Protein AF-A0A7K4ABL9-F1 (afdb_monomer)

Solvent-accessible surface area (backbone atoms only — not comparable to full-atom values): 8825 Å² total; per-residue (Å²): 107,75,67,38,54,52,38,43,49,53,25,51,50,60,53,57,80,42,41,79,36,40,65,72,27,50,23,56,61,61,33,50,59,60,53,43,51,53,53,32,52,55,38,48,55,51,25,53,50,48,43,51,32,42,76,70,66,76,40,78,86,59,100,62,83,50,72,71,52,51,52,52,45,52,53,50,53,54,49,46,58,56,51,23,38,50,47,18,51,51,28,46,52,51,20,56,75,69,71,42,54,57,76,56,65,68,57,38,25,51,43,33,37,55,16,45,54,56,29,48,59,54,37,52,53,48,29,53,51,41,33,39,52,29,58,76,67,74,46,60,47,79,82,51,38,47,59,54,49,36,28,50,38,45,25,45,32,44,50,28,42,51,52,37,37,58,75,72,60,70,89

Sequence (171 aa):
LTLCVILDLIAGLTIDHKLESLVALPALLVLIPPFLEDANALGGILTSRFSTLLHMGQMEPVGIPGAVARENFAIIYIFTFYVFILVGVSSYAVAWFMRLNSPPLWDMIILTLVAGLMTVTVLNLIAYYVAIVTYRLNLDPDDHSIPITSSAVDMIGSFALIGTILIMGLG

Mean predicted aligned error: 6.12 Å

Foldseek 3Di:
DVVLVVLLVLLVVLVVVCVVLCVLFVLLVLLLVLLLVVLLVLLVVLLVVLLVCPVVVVDDLDPDDDPVLVVSLVVSLVVLLVSLQVSLQVSVVVCVVVVTHHDPSVLSSVLSSQLSNQLSVVSSVLSSNLSSVCVVVVHDCVVGVSSVSSSVSSSSSSVSNVVSCVVVVSD

Structure (mmCIF, N/CA/C/O backbone):
data_AF-A0A7K4ABL9-F1
#
_entry.id   AF-A0A7K4ABL9-F1
#
loop_
_atom_site.group_PDB
_atom_site.id
_atom_site.type_symbol
_atom_site.label_atom_id
_atom_site.label_alt_id
_atom_site.label_comp_id
_atom_site.label_asym_id
_atom_site.label_entity_id
_atom_site.label_seq_id
_atom_site.pdbx_PDB_ins_code
_atom_site.Cartn_x
_atom_site.Cartn_y
_atom_site.Cartn_z
_atom_site.occupancy
_atom_site.B_iso_or_equiv
_atom_site.auth_seq_id
_atom_site.auth_comp_id
_atom_site.auth_asym_id
_atom_site.auth_atom_id
_atom_site.pdbx_PDB_model_num
ATOM 1 N N . LEU A 1 1 ? -5.368 18.389 7.489 1.00 62.12 1 LEU A N 1
ATOM 2 C CA . LEU A 1 1 ? -4.898 18.968 6.209 1.00 62.12 1 LEU A CA 1
ATOM 3 C C . LEU A 1 1 ? -3.392 19.241 6.195 1.00 62.12 1 LEU A C 1
ATOM 5 O O . LEU A 1 1 ? -2.708 18.630 5.396 1.00 62.12 1 LEU A O 1
ATOM 9 N N . THR A 1 2 ? -2.842 20.089 7.074 1.00 71.12 2 THR A N 1
ATOM 10 C CA . THR A 1 2 ? -1.394 20.409 7.078 1.00 71.12 2 THR A CA 1
ATOM 11 C C . THR A 1 2 ? -0.491 19.188 7.285 1.00 71.12 2 THR A C 1
ATOM 13 O O . THR A 1 2 ? 0.533 19.079 6.624 1.00 71.12 2 THR A O 1
ATOM 16 N N . LEU A 1 3 ? -0.890 18.242 8.143 1.00 71.00 3 LEU A N 1
ATOM 17 C CA . LEU A 1 3 ? -0.171 16.976 8.336 1.00 71.00 3 LEU A CA 1
ATOM 18 C C . LEU A 1 3 ? -0.180 16.092 7.075 1.00 71.00 3 LEU A C 1
ATOM 20 O O . LEU A 1 3 ? 0.868 15.595 6.687 1.00 71.00 3 LEU A O 1
ATOM 24 N N . CYS A 1 4 ? -1.339 15.944 6.425 1.00 67.12 4 CYS A N 1
ATOM 25 C CA . CYS A 1 4 ? -1.500 15.218 5.158 1.00 67.12 4 CYS A CA 1
ATOM 26 C C . CYS A 1 4 ? -0.558 15.771 4.084 1.00 67.12 4 CYS A C 1
ATOM 28 O O . CYS A 1 4 ? 0.242 15.032 3.531 1.00 67.12 4 CYS A O 1
ATOM 30 N N . VAL A 1 5 ? -0.553 17.099 3.912 1.00 67.69 5 VAL A N 1
ATOM 31 C CA . VAL A 1 5 ? 0.326 17.782 2.951 1.00 67.69 5 VAL A CA 1
ATOM 32 C C . VAL A 1 5 ? 1.800 17.474 3.213 1.00 67.69 5 VAL A C 1
ATOM 34 O O . VAL A 1 5 ? 2.553 17.282 2.268 1.00 67.69 5 VAL A O 1
ATOM 37 N N . ILE A 1 6 ? 2.231 17.401 4.476 1.00 75.25 6 ILE A N 1
ATOM 38 C CA . ILE A 1 6 ? 3.619 17.050 4.811 1.00 75.25 6 ILE A CA 1
ATOM 39 C C . ILE A 1 6 ? 3.927 15.594 4.430 1.00 75.25 6 ILE A C 1
ATOM 41 O O . ILE A 1 6 ? 4.993 15.335 3.877 1.00 75.25 6 ILE A O 1
ATOM 45 N N . LEU A 1 7 ? 3.014 14.656 4.702 1.00 69.31 7 LEU A N 1
ATOM 46 C CA . LEU A 1 7 ? 3.182 13.240 4.350 1.00 69.31 7 LEU A CA 1
ATOM 47 C C . LEU A 1 7 ? 3.246 13.041 2.829 1.00 69.31 7 LEU A C 1
ATOM 49 O O . LEU A 1 7 ? 4.145 12.357 2.342 1.00 69.31 7 LEU A O 1
ATOM 53 N N . ASP A 1 8 ? 2.365 13.707 2.083 1.00 66.88 8 ASP A N 1
ATOM 54 C CA . ASP A 1 8 ? 2.327 13.636 0.619 1.00 66.88 8 ASP A CA 1
ATOM 55 C C . ASP A 1 8 ? 3.582 14.273 -0.000 1.00 66.88 8 ASP A C 1
ATOM 57 O O . ASP A 1 8 ? 4.125 13.786 -0.992 1.00 66.88 8 ASP A O 1
ATOM 61 N N . LEU A 1 9 ? 4.109 15.335 0.617 1.00 71.25 9 LEU A N 1
ATOM 62 C CA . LEU A 1 9 ? 5.354 15.972 0.187 1.00 71.25 9 LEU A CA 1
ATOM 63 C C . LEU A 1 9 ? 6.560 15.048 0.424 1.00 71.25 9 LEU A C 1
ATOM 65 O O . LEU A 1 9 ? 7.434 14.959 -0.433 1.00 71.25 9 LEU A O 1
ATOM 69 N N . ILE A 1 10 ? 6.587 14.296 1.531 1.00 71.75 10 ILE A N 1
ATOM 70 C CA . ILE A 1 10 ? 7.608 13.262 1.782 1.00 71.75 10 ILE A CA 1
ATOM 71 C C . ILE A 1 10 ? 7.512 12.132 0.743 1.00 71.75 10 ILE A C 1
ATOM 73 O O . ILE A 1 10 ? 8.538 11.701 0.209 1.00 71.75 10 ILE A O 1
ATOM 77 N N . ALA A 1 11 ? 6.298 11.680 0.423 1.00 64.50 11 ALA A N 1
ATOM 78 C CA . ALA A 1 11 ? 6.051 10.686 -0.622 1.00 64.50 11 ALA A CA 1
ATOM 79 C C . ALA A 1 11 ? 6.600 11.161 -1.981 1.00 64.50 11 ALA A C 1
ATOM 81 O O . ALA A 1 11 ? 7.387 10.465 -2.628 1.00 64.50 11 ALA A O 1
ATOM 82 N N . GLY A 1 12 ? 6.267 12.399 -2.363 1.00 58.84 12 GLY A N 1
ATOM 83 C CA . GLY A 1 12 ? 6.732 13.035 -3.594 1.00 58.84 12 GLY A CA 1
ATOM 84 C C . GLY A 1 12 ? 8.253 13.194 -3.659 1.00 58.84 12 GLY A C 1
ATOM 85 O O . GLY A 1 12 ? 8.856 12.834 -4.665 1.00 58.84 12 GLY A O 1
ATOM 86 N N . LEU A 1 13 ? 8.896 13.650 -2.578 1.00 70.06 13 LEU A N 1
ATOM 87 C CA . LEU A 1 13 ? 10.360 13.779 -2.508 1.00 70.06 13 LEU A CA 1
ATOM 88 C C . LEU A 1 13 ? 11.083 12.431 -2.622 1.00 70.06 13 LEU A C 1
ATOM 90 O O . LEU A 1 13 ? 12.181 12.353 -3.171 1.00 70.06 13 LEU A O 1
ATOM 94 N N . THR A 1 14 ? 10.472 11.357 -2.120 1.00 66.94 14 THR A N 1
ATOM 95 C CA . THR A 1 14 ? 11.039 10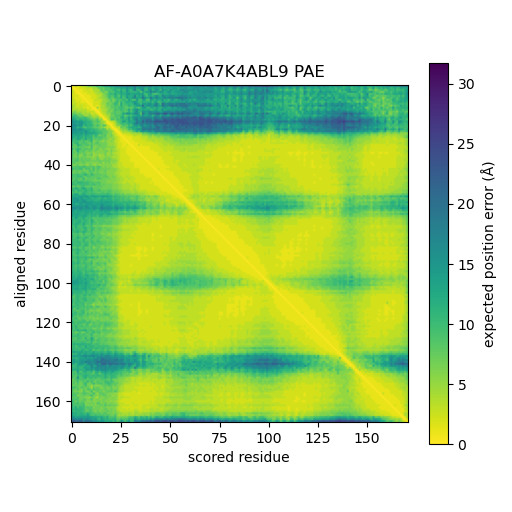.008 -2.240 1.00 66.94 14 THR A CA 1
ATOM 96 C C . THR A 1 14 ? 11.072 9.562 -3.703 1.00 66.94 14 THR A C 1
ATOM 98 O O . THR A 1 14 ? 12.076 9.001 -4.148 1.00 66.94 14 THR A O 1
ATOM 101 N N . ILE A 1 15 ? 10.009 9.858 -4.460 1.00 62.59 15 ILE A N 1
ATOM 102 C CA . ILE A 1 15 ? 9.936 9.623 -5.911 1.00 62.59 15 ILE A CA 1
ATOM 103 C C . ILE A 1 15 ? 10.950 10.515 -6.650 1.00 62.59 15 ILE A C 1
ATOM 105 O O . ILE A 1 15 ? 11.682 10.026 -7.511 1.00 62.59 15 ILE A O 1
ATOM 109 N N . ASP A 1 16 ? 11.034 11.798 -6.278 1.00 64.56 16 ASP A N 1
ATOM 110 C CA . ASP A 1 16 ? 11.894 12.812 -6.909 1.00 64.56 16 ASP A CA 1
ATOM 111 C C . ASP A 1 16 ? 13.384 12.432 -6.868 1.00 64.56 16 ASP A C 1
ATOM 113 O O . ASP A 1 16 ? 14.072 12.433 -7.891 1.00 64.56 16 ASP A O 1
ATOM 117 N N . HIS A 1 17 ? 13.873 11.962 -5.715 1.00 63.56 17 HIS A N 1
ATOM 118 C CA . HIS A 1 17 ? 15.259 11.507 -5.549 1.00 63.56 17 HIS A CA 1
ATOM 119 C C . HIS A 1 17 ? 15.651 10.298 -6.421 1.00 63.56 17 HIS A C 1
ATOM 121 O O . HIS A 1 17 ? 16.833 9.942 -6.475 1.00 63.56 17 HIS A O 1
ATOM 127 N N . LYS A 1 18 ? 14.691 9.650 -7.093 1.00 64.44 18 LYS A N 1
ATOM 128 C CA . LYS A 1 18 ? 14.905 8.508 -7.996 1.00 64.44 18 LYS A CA 1
ATOM 129 C C . LYS A 1 18 ? 14.412 8.764 -9.420 1.00 64.44 18 LYS A C 1
ATOM 131 O O . LYS A 1 18 ? 14.332 7.829 -10.214 1.00 64.44 18 LYS A O 1
ATOM 136 N N . LEU A 1 19 ? 14.158 10.020 -9.788 1.00 60.81 19 LEU A N 1
ATOM 137 C CA . LEU A 1 19 ? 13.711 10.373 -11.136 1.00 60.81 19 LEU A CA 1
ATOM 138 C C . LEU A 1 19 ? 14.675 9.935 -12.241 1.00 60.81 19 LEU A C 1
ATOM 140 O O . LEU A 1 19 ? 14.210 9.470 -13.273 1.00 60.81 19 LEU A O 1
ATOM 144 N N . GLU A 1 20 ? 15.994 10.006 -12.043 1.00 57.28 20 GLU A N 1
ATOM 145 C CA . GLU A 1 20 ? 16.962 9.587 -13.078 1.00 57.28 20 GLU A CA 1
ATOM 146 C C . GLU A 1 20 ? 16.819 8.103 -13.459 1.00 57.28 20 GLU A C 1
ATOM 148 O O . GLU A 1 20 ? 16.969 7.730 -14.621 1.00 57.28 20 GLU A O 1
ATOM 153 N N . SER A 1 21 ? 16.444 7.279 -12.483 1.00 57.72 21 SER A N 1
ATOM 154 C CA . SER A 1 21 ? 16.177 5.849 -12.622 1.00 57.72 21 SER A CA 1
ATOM 155 C C . SER A 1 21 ? 14.818 5.581 -13.292 1.00 57.72 21 SER A C 1
ATOM 157 O O . SER A 1 21 ? 14.708 4.793 -14.232 1.00 57.72 21 SER A O 1
ATOM 159 N N . LEU A 1 22 ? 13.784 6.331 -12.897 1.00 59.56 22 LEU A N 1
ATOM 160 C CA . LEU A 1 22 ? 12.439 6.245 -13.481 1.00 59.56 22 LEU A CA 1
ATOM 161 C C . LEU A 1 22 ? 12.373 6.766 -14.928 1.00 59.56 22 LEU A C 1
ATOM 163 O O . LEU A 1 22 ? 11.563 6.291 -15.721 1.00 59.56 22 LEU A O 1
ATOM 167 N N . VAL A 1 23 ? 13.239 7.712 -15.302 1.00 61.28 23 VAL A N 1
ATOM 168 C CA . VAL A 1 23 ? 13.359 8.226 -16.679 1.00 61.28 23 VAL A CA 1
ATOM 169 C C . VAL A 1 23 ? 13.942 7.171 -17.626 1.00 61.28 23 VAL A C 1
ATOM 171 O O . VAL A 1 23 ? 13.609 7.169 -18.813 1.00 61.28 23 VAL A O 1
ATOM 174 N N . ALA A 1 24 ? 14.753 6.235 -17.121 1.00 68.69 24 ALA A N 1
ATOM 175 C CA . ALA A 1 24 ? 15.272 5.130 -17.926 1.00 68.69 24 ALA A CA 1
ATOM 176 C C . ALA A 1 24 ? 14.163 4.147 -18.355 1.00 68.69 24 ALA A C 1
ATOM 178 O O . ALA A 1 24 ? 14.240 3.556 -19.437 1.00 68.69 24 ALA A O 1
ATOM 179 N N . LEU A 1 25 ? 13.109 4.009 -17.541 1.00 79.94 25 LEU A N 1
ATOM 180 C CA . LEU A 1 25 ? 11.969 3.120 -17.771 1.00 79.94 25 LEU A CA 1
ATOM 181 C C . LEU A 1 25 ? 10.641 3.882 -17.602 1.00 79.94 25 LEU A C 1
ATOM 183 O O . LEU A 1 25 ? 9.988 3.767 -16.561 1.00 79.94 25 LEU A O 1
ATOM 187 N N . PRO A 1 26 ? 10.176 4.609 -18.638 1.00 82.69 26 PRO A N 1
ATOM 188 C CA . PRO A 1 26 ? 8.966 5.435 -18.566 1.00 82.69 26 PRO A CA 1
ATOM 189 C C . PRO A 1 26 ? 7.697 4.663 -18.183 1.00 82.69 26 PRO A C 1
ATOM 191 O O . PRO A 1 26 ? 6.740 5.247 -17.681 1.00 82.69 26 PRO A O 1
ATOM 194 N N . ALA A 1 27 ? 7.679 3.344 -18.389 1.00 84.81 27 ALA A N 1
ATOM 195 C CA . ALA A 1 27 ? 6.594 2.479 -17.936 1.00 84.81 27 ALA A CA 1
ATOM 196 C C . ALA A 1 27 ? 6.381 2.508 -16.411 1.00 84.81 27 ALA A C 1
ATOM 198 O O . ALA A 1 27 ? 5.249 2.366 -15.955 1.00 84.81 27 ALA A O 1
ATOM 199 N N . LEU A 1 28 ? 7.439 2.737 -15.625 1.00 85.81 28 LEU A N 1
ATOM 200 C CA . LEU A 1 28 ? 7.338 2.874 -14.171 1.00 85.81 28 LEU A CA 1
ATOM 201 C C . LEU A 1 28 ? 6.624 4.175 -13.779 1.00 85.81 28 LEU A C 1
ATOM 203 O O . LEU A 1 28 ? 5.878 4.187 -12.807 1.00 85.81 28 LEU A O 1
ATOM 207 N N . LEU A 1 29 ? 6.765 5.246 -14.568 1.00 86.69 29 LEU A N 1
ATOM 208 C CA . LEU A 1 29 ? 6.017 6.493 -14.355 1.00 86.69 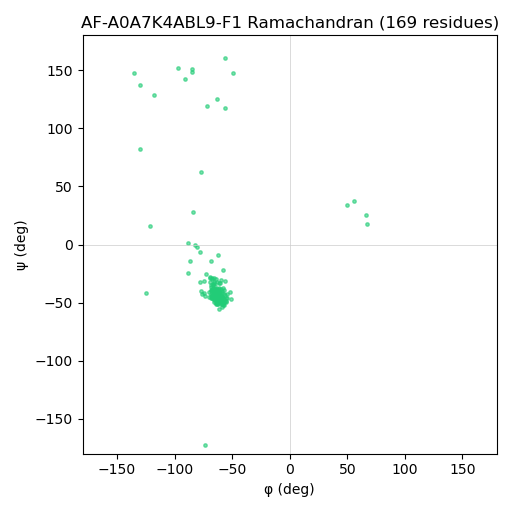29 LEU A CA 1
ATOM 209 C C . LEU A 1 29 ? 4.521 6.320 -14.643 1.00 86.69 29 LEU A C 1
ATOM 211 O O . LEU A 1 29 ? 3.691 6.871 -13.926 1.00 86.69 29 LEU A O 1
ATOM 215 N N . VAL A 1 30 ? 4.172 5.520 -15.656 1.00 90.00 30 VAL A N 1
ATOM 216 C CA . VAL A 1 30 ? 2.774 5.159 -15.967 1.00 90.00 30 VAL A CA 1
ATOM 217 C C . VAL A 1 30 ? 2.152 4.310 -14.854 1.00 90.00 30 VAL A C 1
ATOM 219 O O . VAL A 1 30 ? 0.942 4.354 -14.647 1.00 90.00 30 VAL A O 1
ATOM 222 N N . LEU A 1 31 ? 2.971 3.546 -14.133 1.00 91.88 31 LEU A N 1
ATOM 223 C CA . LEU A 1 31 ? 2.529 2.657 -13.067 1.00 91.88 31 LEU A CA 1
ATOM 224 C C . LEU A 1 31 ? 2.211 3.375 -11.745 1.00 91.88 31 LEU A C 1
ATOM 226 O O . LEU A 1 31 ? 1.335 2.920 -11.012 1.00 91.88 31 LEU A O 1
ATOM 230 N N . ILE A 1 32 ? 2.903 4.472 -11.422 1.00 90.81 32 ILE A N 1
ATOM 231 C CA . ILE A 1 32 ? 2.768 5.135 -10.112 1.00 90.81 32 ILE A CA 1
ATOM 232 C C . ILE A 1 32 ? 1.314 5.555 -9.812 1.00 90.81 32 ILE A C 1
ATOM 234 O O . ILE A 1 32 ? 0.822 5.176 -8.747 1.00 90.81 32 ILE A O 1
ATOM 238 N N . PRO A 1 33 ? 0.600 6.282 -10.701 1.00 91.56 33 PRO A N 1
ATOM 239 C CA . PRO A 1 33 ? -0.765 6.717 -10.413 1.00 91.56 33 PRO A CA 1
ATOM 240 C C . PRO A 1 33 ? -1.753 5.570 -10.136 1.00 91.56 33 PRO A C 1
ATOM 242 O O . PRO A 1 33 ? -2.350 5.592 -9.062 1.00 91.56 33 PRO A O 1
ATOM 245 N N . PRO A 1 34 ? -1.910 4.548 -11.010 1.00 94.56 34 PRO A N 1
ATOM 246 C CA . PRO A 1 34 ? -2.871 3.475 -10.757 1.00 94.56 34 PRO A CA 1
ATOM 247 C C . PRO A 1 34 ? -2.497 2.635 -9.531 1.00 94.56 34 PRO A C 1
ATOM 249 O O . PRO A 1 34 ? -3.377 2.192 -8.803 1.00 94.56 34 PRO A O 1
ATOM 252 N N . PHE A 1 35 ? -1.201 2.453 -9.252 1.00 94.88 35 PHE A N 1
ATOM 253 C CA . PHE A 1 35 ? -0.763 1.743 -8.052 1.00 94.88 35 PHE A CA 1
ATOM 254 C C . PHE A 1 35 ? -1.218 2.446 -6.765 1.00 94.88 35 PHE A C 1
ATOM 256 O O . PHE A 1 35 ? -1.758 1.799 -5.866 1.00 94.88 35 PHE A O 1
ATOM 263 N N . LEU A 1 36 ? -0.997 3.762 -6.668 1.00 93.31 36 LEU A N 1
ATOM 264 C CA . LEU A 1 36 ? -1.392 4.538 -5.491 1.00 93.31 36 LEU A CA 1
ATOM 265 C C . LEU A 1 36 ? -2.915 4.677 -5.392 1.00 93.31 36 LEU A C 1
ATOM 267 O O . LEU A 1 36 ? -3.469 4.533 -4.304 1.00 93.31 36 LEU A O 1
ATOM 271 N N . GLU A 1 37 ? -3.604 4.897 -6.511 1.00 94.50 37 GLU A N 1
ATOM 272 C CA . GLU A 1 37 ? -5.068 4.980 -6.553 1.00 94.50 37 GLU A CA 1
ATOM 273 C C . GLU A 1 37 ? -5.721 3.702 -6.010 1.00 94.50 37 GLU A C 1
ATOM 275 O O . GLU A 1 37 ? -6.532 3.767 -5.083 1.00 94.50 37 GLU A O 1
ATOM 280 N N . ASP A 1 38 ? -5.317 2.533 -6.512 1.00 95.44 38 ASP A N 1
ATOM 281 C CA . ASP A 1 38 ? -5.894 1.257 -6.090 1.00 95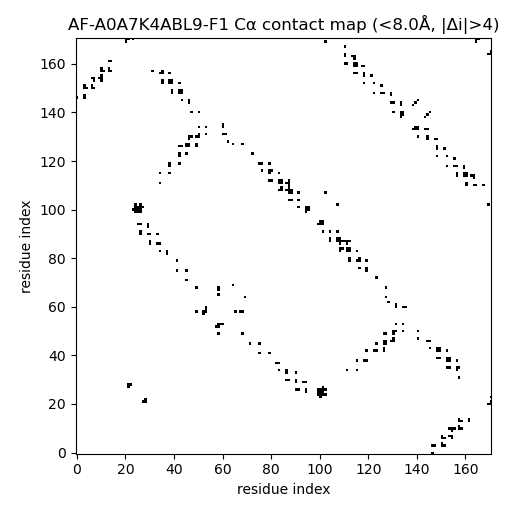.44 38 ASP A CA 1
ATOM 282 C C . ASP A 1 38 ? -5.535 0.905 -4.637 1.00 95.44 38 ASP A C 1
ATOM 284 O O . ASP A 1 38 ? -6.367 0.363 -3.900 1.00 95.44 38 ASP A O 1
ATOM 288 N N . ALA A 1 39 ? -4.332 1.263 -4.174 1.00 94.31 39 ALA A N 1
ATOM 289 C CA . ALA A 1 39 ? -3.965 1.123 -2.766 1.00 94.31 39 ALA A CA 1
ATOM 290 C C . ALA A 1 39 ? -4.889 1.958 -1.860 1.00 94.31 39 ALA A C 1
ATOM 292 O O . ALA A 1 39 ? -5.395 1.454 -0.852 1.00 94.31 39 ALA A O 1
ATOM 293 N N . ASN A 1 40 ? -5.163 3.210 -2.235 1.00 92.88 40 ASN A N 1
ATOM 294 C CA . ASN A 1 40 ? -6.092 4.071 -1.506 1.00 92.88 40 ASN A CA 1
ATOM 295 C C . ASN A 1 40 ? -7.527 3.554 -1.559 1.00 92.88 40 ASN A C 1
ATOM 297 O O . ASN A 1 40 ? -8.215 3.575 -0.538 1.00 92.88 40 ASN A O 1
ATOM 301 N N . ALA A 1 41 ? -7.974 3.042 -2.707 1.00 93.94 41 ALA A N 1
ATOM 302 C CA . ALA A 1 41 ? -9.301 2.456 -2.850 1.00 93.94 41 ALA A CA 1
ATOM 303 C C . ALA A 1 41 ? -9.495 1.271 -1.889 1.00 93.94 41 ALA A C 1
ATOM 305 O O . ALA A 1 41 ? -10.498 1.209 -1.174 1.00 93.94 41 ALA A O 1
ATOM 306 N N . LEU A 1 42 ? -8.510 0.369 -1.789 1.00 94.81 42 LEU A N 1
ATOM 307 C CA . LEU A 1 42 ? -8.528 -0.732 -0.816 1.00 94.81 42 LEU A CA 1
ATOM 308 C C . LEU A 1 42 ? -8.569 -0.219 0.633 1.00 94.81 42 LEU A C 1
ATOM 310 O O . LEU A 1 42 ? -9.314 -0.756 1.458 1.00 94.81 42 LEU A O 1
ATOM 314 N N . GLY A 1 43 ? -7.815 0.841 0.933 1.00 92.00 43 GLY A N 1
ATOM 315 C CA . GLY A 1 43 ? -7.794 1.494 2.245 1.00 92.00 43 GLY A CA 1
ATOM 316 C C . GLY A 1 43 ? -9.146 2.090 2.616 1.00 92.00 43 GLY A C 1
ATOM 317 O O . GLY A 1 43 ? -9.661 1.829 3.703 1.00 92.00 43 GLY A O 1
ATOM 318 N N . GLY A 1 44 ? -9.763 2.822 1.689 1.00 90.38 44 GLY A N 1
ATOM 319 C CA . GLY A 1 44 ? -11.091 3.406 1.851 1.00 90.38 44 GLY A CA 1
ATOM 320 C C . GLY A 1 44 ? -12.173 2.349 2.063 1.00 90.38 44 GLY A C 1
ATOM 321 O O . GLY A 1 44 ? -12.971 2.470 2.995 1.00 90.38 44 GLY A O 1
ATOM 322 N N . ILE A 1 45 ? -12.163 1.268 1.271 1.00 92.56 45 ILE A N 1
ATOM 323 C CA . ILE A 1 45 ? -13.096 0.140 1.427 1.00 92.56 45 ILE A CA 1
ATOM 324 C C . ILE A 1 45 ? -12.987 -0.458 2.832 1.00 92.56 45 ILE A C 1
ATOM 326 O O . ILE A 1 45 ? -14.005 -0.694 3.488 1.00 92.56 45 ILE A O 1
ATOM 330 N N . LEU A 1 46 ? -11.764 -0.707 3.305 1.00 92.75 46 LEU A N 1
ATOM 331 C CA . LEU A 1 46 ? -11.543 -1.321 4.608 1.00 92.75 46 LEU A CA 1
ATOM 332 C C . LEU A 1 46 ? -11.958 -0.395 5.759 1.00 92.75 46 LEU A C 1
ATOM 334 O O . LEU A 1 46 ? -12.679 -0.825 6.661 1.00 92.75 46 LEU A O 1
ATOM 338 N N . THR A 1 47 ? -11.559 0.877 5.707 1.00 90.00 47 THR A N 1
ATOM 339 C CA . THR A 1 47 ? -11.921 1.887 6.712 1.00 90.00 47 THR A CA 1
ATOM 340 C C . THR A 1 47 ? -13.438 2.086 6.784 1.00 90.00 47 THR A C 1
ATOM 342 O O . THR A 1 47 ? -14.004 2.080 7.878 1.00 90.00 47 THR A O 1
ATOM 345 N N . SER A 1 48 ? -14.123 2.175 5.638 1.00 89.50 48 SER A N 1
ATOM 346 C CA . SER A 1 48 ? -15.588 2.293 5.571 1.00 89.50 48 SER A CA 1
ATOM 347 C C . SER A 1 48 ? -16.291 1.055 6.144 1.00 89.50 48 SER A C 1
ATOM 349 O O . SER A 1 48 ? -17.234 1.173 6.938 1.00 89.50 48 SER A O 1
ATOM 351 N N . ARG A 1 49 ? -15.787 -0.151 5.832 1.00 91.69 49 ARG A N 1
ATOM 352 C CA . ARG A 1 49 ? -16.302 -1.392 6.428 1.00 91.69 49 ARG A CA 1
ATOM 353 C C . ARG A 1 49 ? -16.134 -1.411 7.941 1.00 91.69 49 ARG A C 1
ATOM 355 O O . ARG A 1 49 ? -17.094 -1.738 8.633 1.00 91.69 49 ARG A O 1
ATOM 362 N N . PHE A 1 50 ? -14.965 -1.055 8.470 1.00 92.12 50 PHE A N 1
ATOM 363 C CA . PHE A 1 50 ? -14.763 -1.017 9.921 1.00 92.12 50 PHE A CA 1
ATOM 364 C C . PHE A 1 50 ? -15.637 0.016 10.610 1.00 92.12 50 PHE A C 1
ATOM 366 O O . PHE A 1 50 ? -16.239 -0.308 11.632 1.00 92.12 50 PHE A O 1
ATOM 373 N N . SER A 1 51 ? -15.774 1.208 10.031 1.00 88.88 51 SER A N 1
ATOM 374 C CA . SER A 1 51 ? -16.706 2.210 10.542 1.00 88.88 51 SER A CA 1
ATOM 375 C C . SER A 1 51 ? -18.128 1.648 10.641 1.00 88.88 51 SER A C 1
ATOM 377 O O . SER A 1 51 ? -18.757 1.720 11.697 1.00 88.88 51 SER A O 1
ATOM 379 N N . THR A 1 52 ? -18.609 1.000 9.579 1.00 90.12 52 THR A N 1
ATOM 380 C CA . THR A 1 52 ? -19.952 0.407 9.544 1.00 90.12 52 THR A CA 1
ATOM 381 C C . THR A 1 52 ? -20.109 -0.704 10.588 1.00 90.12 52 THR A C 1
ATOM 383 O O . THR A 1 52 ? -21.100 -0.743 11.314 1.00 90.12 52 THR A O 1
ATOM 386 N N . LEU A 1 53 ? -19.112 -1.584 10.728 1.00 91.69 53 LEU A N 1
ATOM 387 C CA . LEU A 1 53 ? -19.120 -2.666 11.720 1.00 91.69 53 LEU A CA 1
ATOM 388 C C . LEU A 1 53 ? -19.132 -2.146 13.166 1.00 91.69 53 LEU A C 1
ATOM 390 O O . LEU A 1 53 ? -19.825 -2.722 14.005 1.00 91.69 53 LEU A O 1
ATOM 394 N N . LEU A 1 54 ? -18.403 -1.063 13.450 1.00 90.25 54 LEU A N 1
ATOM 395 C CA . LEU A 1 54 ? -18.394 -0.405 14.760 1.00 90.25 54 LEU A CA 1
ATOM 396 C C . LEU A 1 54 ? -19.765 0.213 15.077 1.00 90.25 54 LEU A C 1
ATOM 398 O O . LEU A 1 54 ? -20.318 -0.049 16.143 1.00 90.25 54 LEU A O 1
ATOM 402 N N . HIS A 1 55 ? -20.364 0.952 14.136 1.00 88.50 55 HIS A N 1
ATOM 403 C CA . HIS A 1 55 ? -21.676 1.587 14.329 1.00 88.50 55 HIS A CA 1
ATOM 404 C C . HIS A 1 55 ? -22.836 0.585 14.432 1.00 88.50 55 HIS A C 1
ATOM 406 O O . HIS A 1 55 ? -23.819 0.850 15.121 1.00 88.50 55 HIS A O 1
ATOM 412 N N . MET A 1 56 ? -22.727 -0.583 13.793 1.00 91.06 56 MET A N 1
ATOM 413 C CA . MET A 1 56 ? -23.704 -1.671 13.935 1.00 91.06 56 MET A CA 1
ATOM 414 C C . MET A 1 56 ? -23.502 -2.515 15.205 1.00 91.06 56 MET A C 1
ATOM 416 O O . MET A 1 56 ? -24.256 -3.463 15.426 1.00 91.06 56 MET A O 1
ATOM 420 N N . GLY A 1 57 ? -22.476 -2.231 16.016 1.00 87.06 57 GLY A N 1
ATOM 421 C CA . GLY A 1 57 ? -22.138 -3.027 17.199 1.00 87.06 57 GLY A CA 1
ATOM 422 C C . GLY A 1 57 ? -21.628 -4.439 16.879 1.00 87.06 57 GLY A C 1
ATOM 423 O O . GLY A 1 57 ? -21.638 -5.305 17.748 1.00 87.06 57 GLY A O 1
ATOM 424 N N . GLN A 1 58 ? -21.198 -4.691 15.637 1.00 87.38 58 GLN A N 1
ATOM 425 C CA . GLN A 1 58 ? -20.631 -5.974 15.193 1.00 87.38 58 GLN A CA 1
ATOM 426 C C . GLN A 1 58 ? -19.120 -6.068 15.441 1.00 87.38 58 GLN A C 1
ATOM 428 O O . GLN A 1 58 ? -18.534 -7.148 15.365 1.00 87.38 58 GLN A O 1
ATOM 433 N N . MET A 1 59 ? -18.480 -4.936 15.732 1.00 89.12 59 MET A N 1
ATOM 434 C CA . MET A 1 59 ? -17.089 -4.841 16.147 1.00 89.12 59 MET A CA 1
ATOM 435 C C . MET A 1 59 ? -17.004 -3.977 17.403 1.00 89.12 59 MET A C 1
ATOM 437 O O . MET A 1 59 ? -17.639 -2.930 17.484 1.00 89.12 59 MET A O 1
ATOM 441 N N . GLU A 1 60 ? -16.201 -4.400 18.375 1.00 85.56 60 GLU A N 1
ATOM 442 C CA . GLU A 1 60 ? -15.910 -3.588 19.554 1.00 85.56 60 GLU A CA 1
ATOM 443 C C . GLU A 1 60 ? -14.662 -2.723 19.318 1.00 85.56 60 GLU A C 1
ATOM 445 O O . GLU A 1 60 ? -13.694 -3.198 18.713 1.00 85.56 60 GLU A O 1
ATOM 450 N N . PRO A 1 61 ? -14.623 -1.475 19.821 1.00 84.81 61 PRO A N 1
ATOM 451 C CA . PRO A 1 61 ? -13.486 -0.573 19.653 1.00 84.81 61 PRO A CA 1
ATOM 452 C C . PRO A 1 61 ? -12.333 -0.940 20.604 1.00 84.81 61 PRO A C 1
ATOM 454 O O . PRO A 1 61 ? -11.966 -0.156 21.483 1.00 84.81 61 PRO A O 1
ATOM 457 N N . VAL A 1 62 ? -11.762 -2.137 20.465 1.00 88.44 62 VAL A N 1
ATOM 458 C CA . VAL A 1 62 ? -10.660 -2.661 21.293 1.00 88.44 62 VAL A CA 1
ATOM 459 C C . VAL A 1 62 ? -9.292 -2.460 20.631 1.00 88.44 62 VAL A C 1
ATOM 461 O O . VAL A 1 62 ? -9.164 -2.436 19.411 1.00 88.44 62 VAL A O 1
ATOM 464 N N . GLY A 1 63 ? -8.229 -2.335 21.432 1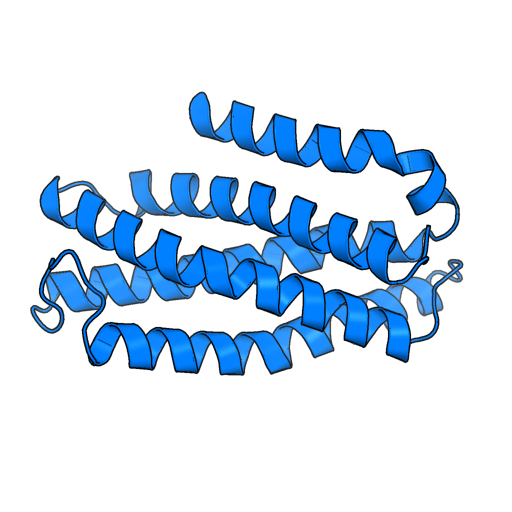.00 81.56 63 GLY A N 1
ATOM 465 C CA . GLY A 1 63 ? -6.884 -2.017 20.923 1.00 81.56 63 GLY A CA 1
ATOM 466 C C . GLY A 1 63 ? -6.217 -3.115 20.080 1.00 81.56 63 GLY A C 1
ATOM 467 O O . GLY A 1 63 ? -5.227 -2.838 19.403 1.00 81.56 63 GLY A O 1
ATOM 468 N N . ILE A 1 64 ? -6.742 -4.344 20.109 1.00 87.56 64 ILE A N 1
ATOM 469 C CA . ILE A 1 64 ? -6.191 -5.497 19.387 1.00 87.56 64 ILE A CA 1
ATOM 470 C C . ILE A 1 64 ? -7.234 -5.999 18.377 1.00 87.56 64 ILE A C 1
ATOM 472 O O . ILE A 1 64 ? -8.362 -6.268 18.793 1.00 87.56 64 ILE A O 1
ATOM 476 N N . PRO A 1 65 ? -6.876 -6.179 17.089 1.00 87.88 65 PRO A N 1
ATOM 477 C CA . PRO A 1 65 ? -7.790 -6.688 16.069 1.00 87.88 65 PRO A CA 1
ATOM 478 C C . PRO A 1 65 ? -8.408 -8.044 16.437 1.00 87.88 65 PRO A C 1
ATOM 480 O O . PRO A 1 65 ? -7.712 -9.055 16.561 1.00 87.88 65 PRO A O 1
ATOM 483 N N . GLY A 1 66 ? -9.735 -8.064 16.583 1.00 90.62 66 GLY A N 1
ATOM 484 C CA . GLY A 1 66 ? -10.518 -9.278 16.828 1.00 90.62 66 GLY A CA 1
ATOM 485 C C . GLY A 1 66 ? -10.662 -10.182 15.595 1.00 90.62 66 GLY A C 1
ATOM 486 O O . GLY A 1 66 ? -10.064 -9.951 14.543 1.00 90.62 66 GLY A O 1
ATOM 487 N N . ALA A 1 67 ? -11.489 -11.228 15.701 1.00 91.12 67 ALA A N 1
ATOM 488 C CA . ALA A 1 67 ? -11.746 -12.159 14.593 1.00 91.12 67 ALA A CA 1
ATOM 489 C C . ALA A 1 67 ? -12.309 -11.447 13.348 1.00 91.12 67 ALA A C 1
ATOM 491 O O . ALA A 1 67 ? -11.723 -11.559 12.277 1.00 91.12 67 ALA A O 1
ATOM 492 N N . VAL A 1 68 ? -13.345 -10.619 13.526 1.00 91.69 68 VAL A N 1
ATOM 493 C CA . VAL A 1 68 ? -13.993 -9.857 12.442 1.00 91.69 68 VAL A CA 1
ATOM 494 C C . VAL A 1 68 ? -13.004 -8.935 11.716 1.00 91.69 68 VAL A C 1
ATOM 496 O O . VAL A 1 68 ? -13.026 -8.828 10.491 1.00 91.69 68 VAL A O 1
ATOM 499 N N . ALA A 1 69 ? -12.095 -8.286 12.450 1.00 92.44 69 ALA A N 1
ATOM 500 C CA . ALA A 1 69 ? -11.073 -7.429 11.849 1.00 92.44 69 ALA A CA 1
ATOM 501 C C . ALA A 1 69 ? -10.090 -8.236 10.989 1.00 92.44 69 ALA A C 1
ATOM 503 O O . ALA A 1 69 ? -9.806 -7.865 9.852 1.00 92.44 69 ALA A O 1
ATOM 504 N N . ARG A 1 70 ? -9.630 -9.386 11.498 1.00 93.19 70 ARG A N 1
ATOM 505 C CA . ARG A 1 70 ? -8.713 -10.280 10.774 1.00 93.19 70 ARG A CA 1
ATOM 506 C C . ARG A 1 70 ? -9.351 -10.922 9.543 1.00 93.19 70 ARG A C 1
ATOM 508 O O . ARG A 1 70 ? -8.663 -11.100 8.544 1.00 93.19 70 ARG A O 1
ATOM 515 N N . GLU A 1 71 ? -10.644 -11.230 9.586 1.00 94.62 71 GLU A N 1
ATOM 516 C CA . GLU A 1 71 ? -11.390 -11.697 8.411 1.00 94.62 71 GLU A CA 1
ATOM 517 C C . GLU A 1 71 ? -11.405 -10.636 7.307 1.00 94.62 71 GLU A C 1
ATOM 519 O O . GLU A 1 71 ? -11.094 -10.937 6.157 1.00 94.62 71 GLU A O 1
ATOM 524 N N . ASN A 1 72 ? -11.674 -9.374 7.656 1.00 95.06 72 ASN A N 1
ATOM 525 C CA . ASN A 1 72 ? -11.623 -8.279 6.686 1.00 95.06 72 ASN A CA 1
ATOM 526 C C . ASN A 1 72 ? -10.199 -8.041 6.158 1.00 95.06 72 ASN A C 1
ATOM 528 O O . ASN A 1 72 ? -10.036 -7.816 4.961 1.00 95.06 72 ASN A O 1
ATOM 532 N N . PHE A 1 73 ? -9.163 -8.176 6.995 1.00 95.25 73 PHE A N 1
ATOM 533 C CA . PHE A 1 73 ? -7.771 -8.135 6.525 1.00 95.25 73 PHE A CA 1
ATOM 534 C C . PHE A 1 73 ? -7.488 -9.227 5.492 1.00 95.25 73 PHE A C 1
ATOM 536 O O . PHE A 1 73 ? -6.900 -8.947 4.451 1.00 95.25 73 PHE A O 1
ATOM 543 N N . ALA A 1 74 ? -7.932 -10.461 5.745 1.00 95.81 74 ALA A N 1
ATOM 544 C CA . ALA A 1 74 ? -7.763 -11.567 4.806 1.00 95.81 74 ALA A CA 1
ATOM 545 C C . ALA A 1 74 ? -8.478 -11.299 3.471 1.00 95.81 74 ALA A C 1
ATOM 547 O O . ALA A 1 74 ? -7.899 -11.528 2.411 1.00 95.81 74 ALA A O 1
ATOM 548 N N . ILE A 1 75 ? -9.697 -10.750 3.511 1.00 95.44 75 ILE A N 1
ATOM 549 C CA . ILE A 1 75 ? -10.440 -10.348 2.306 1.00 95.44 75 ILE A CA 1
ATOM 550 C C . ILE A 1 75 ? -9.661 -9.290 1.512 1.00 95.44 75 ILE A C 1
ATOM 552 O O . ILE A 1 75 ? -9.531 -9.411 0.294 1.00 95.44 75 ILE A O 1
ATOM 556 N N . ILE A 1 76 ? -9.097 -8.285 2.186 1.00 95.81 76 ILE A N 1
ATOM 557 C CA . ILE A 1 76 ? -8.292 -7.253 1.524 1.00 95.81 76 ILE A CA 1
ATOM 558 C C . ILE A 1 76 ? -7.018 -7.840 0.915 1.00 95.81 76 ILE A C 1
ATOM 560 O O . ILE A 1 76 ? -6.687 -7.478 -0.211 1.00 95.81 76 ILE A O 1
ATOM 564 N N . TYR A 1 77 ? -6.338 -8.789 1.565 1.00 96.06 77 TYR A N 1
ATOM 565 C CA . TYR A 1 77 ? -5.193 -9.482 0.954 1.00 96.06 77 TYR A CA 1
ATOM 566 C C . TYR A 1 77 ? -5.573 -10.258 -0.312 1.00 96.06 77 TYR A C 1
ATOM 568 O O . TYR A 1 77 ? -4.813 -10.266 -1.280 1.00 96.06 77 TYR A O 1
ATOM 576 N N . ILE A 1 78 ? -6.753 -10.881 -0.337 1.00 96.50 78 ILE A N 1
ATOM 577 C CA . ILE A 1 78 ? -7.254 -11.552 -1.541 1.00 96.50 78 ILE A CA 1
ATOM 578 C C . ILE A 1 78 ? -7.476 -10.523 -2.653 1.00 96.50 78 ILE A C 1
ATOM 580 O O . ILE A 1 78 ? -7.011 -10.736 -3.770 1.00 96.50 78 ILE A O 1
ATOM 584 N N . PHE A 1 79 ? -8.124 -9.389 -2.363 1.00 95.88 79 PHE A N 1
ATOM 585 C CA . PHE A 1 79 ? -8.301 -8.330 -3.361 1.00 95.88 79 PHE A CA 1
ATOM 586 C C . PHE A 1 79 ? -6.974 -7.760 -3.852 1.00 95.88 79 PHE A C 1
ATOM 588 O O . PHE A 1 79 ? -6.790 -7.621 -5.053 1.00 95.88 79 PHE A O 1
ATOM 595 N N . THR A 1 80 ? -6.035 -7.521 -2.942 1.00 95.50 80 THR A N 1
ATOM 596 C CA . THR A 1 80 ? -4.669 -7.058 -3.231 1.00 95.50 80 THR A CA 1
ATOM 597 C C . THR A 1 80 ? -4.011 -7.931 -4.288 1.00 95.50 80 THR A C 1
ATOM 599 O O . THR A 1 80 ? -3.481 -7.419 -5.269 1.00 95.50 80 THR A O 1
ATOM 602 N N . PHE A 1 81 ? -4.102 -9.254 -4.137 1.00 95.44 81 PHE A N 1
ATOM 603 C CA . PHE A 1 81 ? -3.521 -10.184 -5.095 1.00 95.44 81 PHE A CA 1
ATOM 604 C C . PHE A 1 81 ? -4.052 -9.958 -6.518 1.00 95.44 81 PHE A C 1
ATOM 606 O O . PHE A 1 81 ? -3.269 -9.822 -7.452 1.00 95.44 81 PHE A O 1
ATOM 613 N N . TYR A 1 82 ? -5.372 -9.864 -6.691 1.00 96.81 82 TYR A N 1
ATOM 614 C CA . TYR A 1 82 ? -5.967 -9.675 -8.016 1.00 96.81 82 TYR A CA 1
ATOM 615 C C . TYR A 1 82 ? -5.772 -8.257 -8.560 1.00 96.81 82 TYR A C 1
ATOM 617 O O . TYR A 1 82 ? -5.412 -8.096 -9.724 1.00 96.81 82 TYR A O 1
ATOM 625 N N . VAL A 1 83 ? -5.983 -7.238 -7.726 1.00 96.88 83 VAL A N 1
ATOM 626 C CA . VAL A 1 83 ? -5.897 -5.825 -8.113 1.00 96.88 83 VAL A CA 1
ATOM 627 C C . VAL A 1 83 ? -4.484 -5.486 -8.574 1.00 96.88 83 VAL A C 1
ATOM 629 O O . VAL A 1 83 ? -4.313 -5.017 -9.693 1.00 96.88 83 VAL A O 1
ATOM 632 N N . PHE A 1 84 ? -3.447 -5.817 -7.802 1.00 96.69 84 PHE A N 1
ATOM 633 C CA . PHE A 1 84 ? -2.086 -5.434 -8.183 1.00 96.69 84 PHE A CA 1
ATOM 634 C C . PHE A 1 84 ? -1.521 -6.239 -9.359 1.00 96.69 84 PHE A C 1
ATOM 636 O O . PHE A 1 84 ? -0.689 -5.713 -10.101 1.00 96.69 84 PHE A O 1
ATOM 643 N N . ILE A 1 85 ? -2.002 -7.464 -9.604 1.00 96.69 85 ILE A N 1
ATOM 644 C CA . ILE A 1 85 ? -1.722 -8.164 -10.869 1.00 96.69 85 ILE A CA 1
ATOM 645 C C . ILE A 1 85 ? -2.335 -7.390 -12.040 1.00 96.69 85 ILE A C 1
ATOM 647 O O . ILE A 1 85 ? -1.655 -7.153 -13.038 1.00 96.69 85 ILE A O 1
ATOM 651 N N . LEU A 1 86 ? -3.598 -6.968 -11.921 1.00 96.69 86 LEU A N 1
ATOM 652 C CA . LEU A 1 86 ? -4.273 -6.195 -12.963 1.00 96.69 86 LEU A CA 1
ATOM 653 C C . LEU A 1 86 ? -3.596 -4.846 -13.207 1.00 96.69 86 LEU A C 1
ATOM 655 O O . LEU A 1 86 ? -3.447 -4.468 -14.365 1.00 96.69 86 LEU A O 1
ATOM 659 N N . VAL A 1 87 ? -3.131 -4.165 -12.158 1.00 96.31 87 VAL A N 1
ATOM 660 C CA . VAL A 1 87 ? -2.338 -2.931 -12.269 1.00 96.31 87 VAL A CA 1
ATOM 661 C C . VAL A 1 87 ? -1.043 -3.184 -13.042 1.00 96.31 87 VAL A C 1
ATOM 663 O O . VAL A 1 87 ? -0.756 -2.484 -14.007 1.00 96.31 87 VAL A O 1
ATOM 666 N N . GLY A 1 88 ? -0.280 -4.223 -12.690 1.00 95.44 88 GLY A N 1
ATOM 667 C CA . GLY A 1 88 ? 0.967 -4.546 -13.394 1.00 95.44 88 GLY A CA 1
ATOM 668 C C . GLY A 1 88 ? 0.740 -4.851 -14.880 1.00 95.44 88 GLY A C 1
ATOM 669 O O . GLY A 1 88 ? 1.456 -4.341 -15.745 1.00 95.44 88 GLY A O 1
ATOM 670 N N . VAL A 1 89 ? -0.301 -5.633 -15.188 1.00 96.38 89 VAL A N 1
ATOM 671 C CA . VAL A 1 89 ? -0.693 -5.965 -16.567 1.00 96.38 89 VAL A CA 1
ATOM 672 C C . VAL A 1 89 ? -1.173 -4.729 -17.328 1.00 96.38 89 VAL A C 1
ATOM 674 O O . VAL A 1 89 ? -0.774 -4.532 -18.476 1.00 96.38 89 VAL A O 1
ATOM 677 N N . SER A 1 90 ? -2.018 -3.896 -16.719 1.00 95.19 90 SER A N 1
ATOM 678 C CA . SER A 1 90 ? -2.594 -2.721 -17.375 1.00 95.19 90 SER A CA 1
ATOM 679 C C . SER A 1 90 ? -1.530 -1.659 -17.645 1.00 95.19 90 SER A C 1
ATOM 681 O O . SER A 1 90 ? -1.442 -1.169 -18.770 1.00 95.19 90 SER A O 1
ATOM 683 N N . SER A 1 91 ? -0.646 -1.380 -16.684 1.00 93.94 91 SER A N 1
ATOM 684 C CA . SER A 1 91 ? 0.472 -0.453 -16.869 1.00 93.94 91 SER A CA 1
ATOM 685 C C . SER A 1 91 ? 1.442 -0.938 -17.946 1.00 93.94 91 SER A C 1
ATOM 687 O O . SER A 1 91 ? 1.869 -0.140 -18.781 1.00 93.94 91 SER A O 1
ATOM 689 N N . TYR A 1 92 ? 1.738 -2.242 -17.999 1.00 94.06 92 TYR A N 1
ATOM 690 C CA . TYR A 1 92 ? 2.526 -2.816 -19.092 1.00 94.06 92 TYR A CA 1
ATOM 691 C C . TYR A 1 92 ? 1.822 -2.665 -20.449 1.00 94.06 92 TYR A C 1
ATOM 693 O O . TYR A 1 92 ? 2.447 -2.253 -21.424 1.00 94.06 92 TYR A O 1
ATOM 701 N N . ALA A 1 93 ? 0.519 -2.952 -20.523 1.00 94.31 93 ALA A N 1
ATOM 702 C CA . ALA A 1 93 ? -0.253 -2.834 -21.759 1.00 94.31 93 ALA A CA 1
ATOM 703 C C . ALA A 1 93 ? -0.290 -1.388 -22.282 1.00 94.31 93 ALA A C 1
ATOM 705 O O . ALA A 1 93 ? -0.121 -1.166 -23.483 1.00 94.31 93 ALA A O 1
ATOM 706 N N . VAL A 1 94 ? -0.447 -0.404 -21.389 1.00 93.81 94 VAL A N 1
ATOM 707 C CA . VAL A 1 94 ? -0.380 1.022 -21.743 1.00 93.81 94 VAL A CA 1
ATOM 708 C C . VAL A 1 94 ? 1.024 1.391 -22.216 1.00 93.81 94 VAL A C 1
ATOM 710 O O . VAL A 1 94 ? 1.162 1.994 -23.280 1.00 93.81 94 VAL A O 1
ATOM 713 N N . ALA A 1 95 ? 2.071 0.987 -21.492 1.00 92.31 95 ALA A N 1
ATOM 714 C CA . ALA A 1 95 ? 3.451 1.251 -21.894 1.00 92.31 95 ALA A CA 1
ATOM 715 C C . ALA A 1 95 ? 3.774 0.653 -23.272 1.00 92.31 95 ALA A C 1
ATOM 717 O O . ALA A 1 95 ? 4.381 1.318 -24.113 1.00 92.31 95 ALA A O 1
ATOM 718 N N . TRP A 1 96 ? 3.301 -0.566 -23.538 1.00 92.50 96 TRP A N 1
ATOM 719 C CA . TRP A 1 96 ? 3.439 -1.229 -24.829 1.00 92.50 96 TRP A CA 1
ATOM 720 C C . TRP A 1 96 ? 2.698 -0.482 -25.945 1.00 92.50 96 TRP A C 1
ATOM 722 O O . TRP A 1 96 ? 3.280 -0.215 -26.999 1.00 92.50 96 TRP A O 1
ATOM 732 N N . PHE A 1 97 ? 1.447 -0.073 -25.706 1.00 94.31 97 PHE A N 1
ATOM 733 C CA . PHE A 1 97 ? 0.654 0.695 -26.672 1.00 94.31 97 PHE A CA 1
ATOM 734 C C . PHE A 1 97 ? 1.306 2.044 -27.009 1.00 94.31 97 PHE A C 1
ATOM 736 O O . PHE A 1 97 ? 1.328 2.462 -28.167 1.00 94.31 97 PHE A O 1
ATOM 743 N N . MET A 1 98 ? 1.902 2.694 -26.009 1.00 91.56 98 MET A N 1
ATOM 744 C CA . MET A 1 98 ? 2.621 3.962 -26.152 1.00 91.56 98 MET A CA 1
ATOM 745 C C . MET A 1 98 ? 4.067 3.804 -26.653 1.00 91.56 98 MET A C 1
ATOM 747 O O . MET A 1 98 ? 4.752 4.808 -26.838 1.00 91.56 98 MET A O 1
ATOM 751 N N . ARG A 1 99 ? 4.533 2.569 -26.908 1.00 90.44 99 ARG A N 1
ATOM 752 C CA . ARG A 1 99 ? 5.909 2.236 -27.331 1.00 90.44 99 ARG A CA 1
ATOM 753 C C . ARG A 1 99 ? 6.989 2.761 -26.376 1.00 90.44 99 ARG A C 1
ATOM 755 O O . ARG A 1 99 ? 8.054 3.196 -26.810 1.00 90.44 99 ARG A O 1
ATOM 762 N N . LEU A 1 100 ? 6.705 2.724 -25.078 1.00 88.81 100 LEU A N 1
ATOM 763 C CA . LEU A 1 100 ? 7.637 3.110 -24.025 1.00 88.81 100 LEU A CA 1
ATOM 764 C C . LEU A 1 100 ? 8.559 1.940 -23.660 1.00 88.81 100 LEU A C 1
ATOM 766 O O . LEU A 1 100 ? 8.150 0.777 -23.684 1.00 88.81 100 LEU A O 1
ATOM 770 N N . ASN A 1 101 ? 9.794 2.255 -23.261 1.00 86.12 101 ASN A N 1
ATOM 771 C CA . ASN A 1 101 ? 10.677 1.263 -22.653 1.00 86.12 101 ASN A CA 1
ATOM 772 C C . ASN A 1 101 ? 10.054 0.780 -21.340 1.00 86.12 101 ASN A C 1
ATOM 774 O O . ASN A 1 101 ? 9.706 1.578 -20.465 1.00 86.12 101 ASN A O 1
ATOM 778 N N . SER A 1 102 ? 9.897 -0.534 -21.224 1.00 86.75 102 SER A N 1
ATOM 779 C CA . SER A 1 102 ? 9.291 -1.189 -20.071 1.00 86.75 102 SER A CA 1
ATOM 780 C C . SER A 1 102 ? 10.119 -2.402 -19.661 1.00 86.75 102 SER A C 1
ATOM 782 O O . SER A 1 102 ? 10.701 -3.065 -20.528 1.00 86.75 102 SER A O 1
ATOM 784 N N . PRO A 1 103 ? 10.155 -2.725 -18.358 1.00 87.19 103 PRO A N 1
ATOM 785 C CA . PRO A 1 103 ? 10.544 -4.052 -17.918 1.00 87.19 103 PRO A CA 1
ATOM 786 C C . PRO A 1 103 ? 9.653 -5.130 -18.557 1.00 87.19 103 PRO A C 1
ATOM 788 O O . PRO A 1 103 ? 8.528 -4.842 -18.985 1.00 87.19 103 PRO A O 1
ATOM 791 N N . PRO A 1 104 ? 10.111 -6.390 -18.587 1.00 91.06 104 PRO A N 1
ATOM 792 C CA . PRO A 1 104 ? 9.262 -7.530 -18.902 1.00 91.06 104 PRO A CA 1
ATOM 793 C C . PRO A 1 104 ? 7.958 -7.524 -18.090 1.00 91.06 104 PRO A C 1
ATOM 795 O O . PRO A 1 104 ? 7.935 -7.128 -16.925 1.00 91.06 104 PRO A O 1
ATOM 798 N N . LEU A 1 105 ? 6.876 -8.041 -18.680 1.00 92.06 105 LEU A N 1
ATOM 799 C CA . LEU A 1 105 ? 5.564 -8.134 -18.025 1.00 92.06 105 LEU A CA 1
ATOM 800 C C . LEU A 1 105 ? 5.640 -8.810 -16.646 1.00 92.06 105 LEU A C 1
ATOM 802 O O . LEU A 1 105 ? 4.986 -8.376 -15.702 1.00 92.06 105 LEU A O 1
ATOM 806 N N . TRP A 1 106 ? 6.444 -9.868 -16.528 1.00 93.06 106 TRP A N 1
ATOM 807 C CA . TRP A 1 106 ? 6.617 -10.591 -15.270 1.00 93.06 106 TRP A CA 1
ATOM 808 C C . TRP A 1 106 ? 7.224 -9.721 -14.174 1.00 93.06 106 TRP A C 1
ATOM 810 O O . TRP A 1 106 ? 6.747 -9.769 -13.043 1.00 93.06 106 TRP A O 1
ATOM 820 N N . ASP A 1 107 ? 8.200 -8.883 -14.515 1.00 91.50 107 ASP A N 1
ATOM 821 C CA . ASP A 1 107 ? 8.828 -7.979 -13.556 1.00 91.50 107 ASP A CA 1
ATOM 822 C C . ASP A 1 107 ? 7.847 -6.892 -13.119 1.00 91.50 107 ASP A C 1
ATOM 824 O O . ASP A 1 107 ? 7.770 -6.593 -11.933 1.00 91.50 107 ASP A O 1
ATOM 828 N N . MET A 1 108 ? 7.024 -6.375 -14.040 1.00 93.31 108 MET A N 1
ATOM 829 C CA . MET A 1 108 ? 5.954 -5.424 -13.711 1.00 93.31 108 MET A CA 1
ATOM 830 C C . MET A 1 108 ? 4.942 -6.024 -12.728 1.00 93.31 108 MET A C 1
ATOM 832 O O . MET A 1 108 ? 4.606 -5.384 -11.738 1.00 93.31 108 MET A O 1
ATOM 836 N N . ILE A 1 109 ? 4.486 -7.258 -12.967 1.00 95.56 109 ILE A N 1
ATOM 837 C CA . ILE A 1 109 ? 3.528 -7.945 -12.086 1.00 95.56 109 ILE A CA 1
ATOM 838 C C . ILE A 1 109 ? 4.144 -8.238 -10.715 1.00 95.56 109 ILE A C 1
ATOM 840 O O . ILE A 1 109 ? 3.492 -8.040 -9.693 1.00 95.56 109 ILE A O 1
ATOM 844 N N . ILE A 1 110 ? 5.385 -8.731 -10.670 1.00 94.31 110 ILE A N 1
ATOM 845 C CA . ILE A 1 110 ? 6.065 -9.034 -9.404 1.00 94.31 110 ILE A CA 1
ATOM 846 C C . ILE A 1 110 ? 6.276 -7.748 -8.609 1.00 94.31 110 ILE A C 1
ATOM 848 O O . ILE A 1 110 ? 5.989 -7.720 -7.414 1.00 94.31 110 ILE A O 1
ATOM 852 N N . LEU A 1 111 ? 6.718 -6.681 -9.274 1.00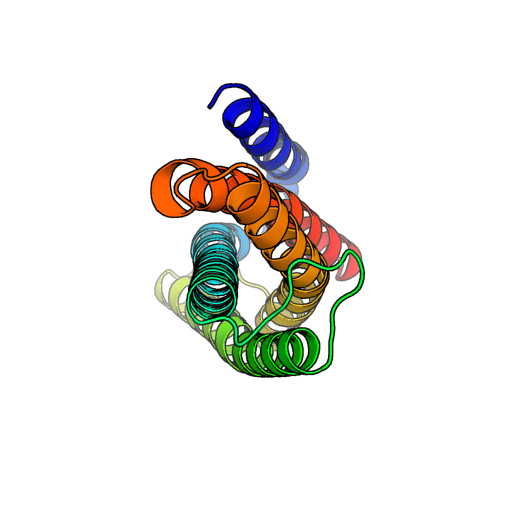 93.62 111 LEU A N 1
ATOM 853 C CA . LEU A 1 111 ? 6.930 -5.376 -8.667 1.00 93.62 111 LEU A CA 1
ATOM 854 C C . LEU A 1 111 ? 5.641 -4.848 -8.036 1.00 93.62 111 LEU A C 1
ATOM 856 O O . LEU A 1 111 ? 5.646 -4.500 -6.855 1.00 93.62 111 LEU A O 1
ATOM 860 N N . THR A 1 112 ? 4.531 -4.820 -8.779 1.00 95.44 112 THR A N 1
ATOM 861 C CA . THR A 1 112 ? 3.259 -4.306 -8.251 1.00 95.44 112 THR A CA 1
ATOM 862 C C . THR A 1 112 ? 2.703 -5.186 -7.150 1.00 95.44 112 THR A C 1
ATOM 864 O O . THR A 1 112 ? 2.182 -4.672 -6.165 1.00 95.44 112 THR A O 1
ATOM 867 N N . LEU A 1 113 ? 2.830 -6.506 -7.278 1.00 96.25 113 LEU A N 1
ATOM 868 C CA . LEU A 1 113 ? 2.319 -7.440 -6.287 1.00 96.25 113 LEU A CA 1
ATOM 869 C C . LEU A 1 113 ? 3.098 -7.355 -4.970 1.00 96.25 113 LEU A C 1
ATOM 871 O O . LEU A 1 113 ? 2.487 -7.293 -3.906 1.00 96.25 113 LEU A O 1
ATOM 875 N N . VAL A 1 114 ? 4.432 -7.329 -5.023 1.00 95.19 114 VAL A N 1
ATOM 876 C CA . VAL A 1 114 ? 5.280 -7.227 -3.826 1.00 95.19 114 VAL A CA 1
ATOM 877 C C . VAL A 1 114 ? 5.080 -5.876 -3.147 1.00 95.19 114 VAL A C 1
ATOM 879 O O . VAL A 1 114 ? 4.801 -5.842 -1.946 1.00 95.19 114 VAL A O 1
ATOM 882 N N . ALA A 1 115 ? 5.141 -4.780 -3.909 1.00 94.44 115 ALA A N 1
ATOM 883 C CA . ALA A 1 115 ? 4.893 -3.446 -3.376 1.00 94.44 115 ALA A CA 1
ATOM 884 C C . ALA A 1 115 ? 3.482 -3.348 -2.773 1.00 94.44 115 ALA A C 1
ATOM 886 O O . ALA A 1 115 ? 3.328 -2.909 -1.637 1.00 94.44 115 ALA A O 1
ATOM 887 N N . GLY A 1 116 ? 2.464 -3.837 -3.485 1.00 95.69 116 GLY A N 1
ATOM 888 C CA . GLY A 1 116 ? 1.070 -3.809 -3.047 1.00 95.69 116 GLY A CA 1
ATOM 889 C C . GLY A 1 116 ? 0.826 -4.614 -1.772 1.00 95.69 116 GLY A C 1
ATOM 890 O O . GLY A 1 116 ? 0.159 -4.133 -0.859 1.00 95.69 116 GLY A O 1
ATOM 891 N N . LEU A 1 117 ? 1.421 -5.807 -1.648 1.00 95.38 117 LEU A N 1
ATOM 892 C CA . LEU A 1 117 ? 1.345 -6.619 -0.427 1.00 95.38 117 LEU A CA 1
ATOM 893 C C . LEU A 1 117 ? 2.011 -5.926 0.769 1.00 95.38 117 LEU A C 1
ATOM 895 O O . LEU A 1 117 ? 1.463 -5.949 1.877 1.00 95.38 117 LEU A O 1
ATOM 899 N N . MET A 1 118 ? 3.164 -5.281 0.560 1.00 93.62 118 MET A N 1
ATOM 900 C CA . MET A 1 118 ? 3.821 -4.482 1.598 1.00 93.62 118 MET A CA 1
ATOM 901 C C . MET A 1 118 ? 2.934 -3.312 2.038 1.00 93.62 118 MET A C 1
ATOM 903 O O . MET A 1 118 ? 2.709 -3.134 3.236 1.00 93.62 118 MET A O 1
ATOM 907 N N . THR A 1 119 ? 2.376 -2.561 1.087 1.00 94.38 119 THR A N 1
ATOM 908 C CA . THR A 1 119 ? 1.481 -1.430 1.363 1.00 94.38 119 THR A CA 1
ATOM 909 C C . THR A 1 119 ? 0.238 -1.870 2.126 1.00 94.38 119 THR A C 1
ATOM 911 O O . THR A 1 119 ? -0.096 -1.289 3.160 1.00 94.38 119 THR A O 1
ATOM 914 N N . VAL A 1 120 ? -0.408 -2.946 1.678 1.00 94.69 120 VAL A N 1
ATOM 915 C CA . VAL A 1 120 ? -1.647 -3.456 2.274 1.00 94.69 120 VAL A CA 1
ATOM 916 C C . VAL A 1 120 ? -1.441 -3.967 3.696 1.00 94.69 120 VAL A C 1
ATOM 918 O O . VAL A 1 120 ? -2.319 -3.812 4.546 1.00 94.69 120 VAL A O 1
ATOM 921 N N . THR A 1 121 ? -0.264 -4.517 3.993 1.00 93.62 121 THR A N 1
ATOM 922 C CA . THR A 1 121 ? 0.078 -4.947 5.353 1.00 93.62 121 THR A CA 1
ATOM 923 C C . THR A 1 121 ? -0.024 -3.792 6.346 1.00 93.62 121 THR A C 1
ATOM 925 O O . THR A 1 121 ? -0.627 -3.936 7.411 1.00 93.62 121 THR A O 1
ATOM 928 N N . VAL A 1 122 ? 0.523 -2.629 5.988 1.00 92.38 122 VAL A N 1
ATOM 929 C CA . VAL A 1 122 ? 0.494 -1.447 6.857 1.00 92.38 122 VAL A CA 1
ATOM 930 C C . VAL A 1 122 ? -0.879 -0.772 6.824 1.00 92.38 122 VAL A C 1
ATOM 932 O O . VAL A 1 122 ? -1.406 -0.398 7.871 1.00 92.38 122 VAL A O 1
ATOM 935 N N . LEU A 1 123 ? -1.498 -0.690 5.645 1.00 93.31 123 LEU A N 1
ATOM 936 C CA . LEU A 1 123 ? -2.850 -0.166 5.439 1.00 93.31 123 LEU A CA 1
ATOM 937 C C . LEU A 1 123 ? -3.882 -0.870 6.319 1.00 93.31 123 LEU A C 1
ATOM 939 O O . LEU A 1 123 ? -4.703 -0.192 6.926 1.00 93.31 123 LEU A O 1
ATOM 943 N N . ASN A 1 124 ? -3.823 -2.200 6.448 1.00 93.31 124 ASN A N 1
ATOM 944 C CA . ASN A 1 124 ? -4.732 -2.960 7.310 1.00 93.31 124 ASN A CA 1
ATOM 945 C C . ASN A 1 124 ? -4.708 -2.441 8.757 1.00 93.31 124 ASN A C 1
ATOM 947 O O . ASN A 1 124 ? -5.756 -2.215 9.367 1.00 93.31 124 ASN A O 1
ATOM 951 N N . LEU A 1 125 ? -3.510 -2.204 9.298 1.00 91.25 125 LEU A N 1
ATOM 952 C CA . LEU A 1 125 ? -3.348 -1.667 10.648 1.00 91.25 125 LEU A CA 1
ATOM 953 C C . LEU A 1 125 ? -3.853 -0.227 10.735 1.00 91.25 125 LEU A C 1
ATOM 955 O O . LEU A 1 125 ? -4.604 0.100 11.653 1.00 91.25 125 LEU A O 1
ATOM 959 N N . ILE A 1 126 ? -3.480 0.619 9.774 1.00 89.81 126 ILE A N 1
ATOM 960 C CA . ILE A 1 126 ? -3.891 2.027 9.746 1.00 89.81 126 ILE A CA 1
ATOM 961 C C . ILE A 1 126 ? -5.413 2.137 9.688 1.00 89.81 126 ILE A C 1
ATOM 963 O O . ILE A 1 126 ? -5.994 2.800 10.540 1.00 89.81 126 ILE A O 1
ATOM 967 N N . ALA A 1 127 ? -6.063 1.441 8.755 1.00 90.19 127 ALA A N 1
ATOM 968 C CA . ALA A 1 127 ? -7.513 1.451 8.597 1.00 90.19 127 ALA A CA 1
ATOM 969 C C . ALA A 1 127 ? -8.231 1.040 9.891 1.00 90.19 127 ALA A C 1
ATOM 971 O O . ALA A 1 127 ? -9.189 1.690 10.308 1.00 90.19 127 ALA A O 1
ATOM 972 N N . TYR A 1 128 ? -7.738 -0.001 10.571 1.00 90.81 128 TYR A N 1
ATOM 973 C CA . TYR A 1 128 ? -8.301 -0.458 11.841 1.00 90.81 128 TYR A CA 1
ATOM 974 C C . TYR A 1 128 ? -8.168 0.590 12.953 1.00 90.81 128 TYR A C 1
ATOM 976 O O . TYR A 1 128 ? -9.154 0.943 13.603 1.00 90.81 128 TYR A O 1
ATOM 984 N N . TYR A 1 129 ? -6.960 1.116 13.171 1.00 88.88 129 TYR A N 1
ATOM 985 C CA . TYR A 1 129 ? -6.719 2.076 14.249 1.00 88.88 129 TYR A CA 1
ATOM 986 C C . TYR A 1 129 ? -7.399 3.415 13.993 1.00 88.88 129 TYR A C 1
ATOM 988 O O . TYR A 1 129 ? -7.982 3.983 14.916 1.00 88.88 129 TYR A O 1
ATOM 996 N N . VAL A 1 130 ? -7.376 3.898 12.753 1.00 87.50 130 VAL A N 1
ATOM 997 C CA . VAL A 1 130 ? -8.059 5.132 12.368 1.00 87.50 130 VAL A CA 1
ATOM 998 C C . VAL A 1 130 ? -9.570 4.980 12.556 1.00 87.50 130 VAL A C 1
ATOM 1000 O O . VAL A 1 130 ? -10.180 5.861 13.154 1.00 87.50 130 VAL A O 1
ATOM 1003 N N . ALA A 1 131 ? -10.176 3.860 12.143 1.00 86.88 131 ALA A N 1
ATOM 1004 C CA . ALA A 1 131 ? -11.606 3.626 12.353 1.00 86.88 131 ALA A CA 1
ATOM 1005 C C . ALA A 1 131 ? -11.984 3.623 13.846 1.00 86.88 131 ALA A C 1
ATOM 1007 O O . ALA A 1 131 ? -12.964 4.254 14.239 1.00 86.88 131 ALA A O 1
ATOM 1008 N N . ILE A 1 132 ? -11.179 2.982 14.701 1.00 88.00 132 ILE A N 1
ATOM 1009 C CA . ILE A 1 132 ? -11.425 2.953 16.152 1.00 88.00 132 ILE A CA 1
ATOM 1010 C C . ILE A 1 132 ? -11.253 4.324 16.797 1.00 88.00 132 ILE A C 1
ATOM 1012 O O . ILE A 1 132 ? -12.061 4.698 17.646 1.00 88.00 132 ILE A O 1
ATOM 1016 N N . VAL A 1 133 ? -10.192 5.056 16.451 1.00 86.12 133 VAL A N 1
ATOM 1017 C CA . VAL A 1 133 ? -9.922 6.382 17.023 1.00 86.12 133 VAL A CA 1
ATOM 1018 C C . VAL A 1 133 ? -11.045 7.341 16.657 1.00 86.12 133 VAL A C 1
ATOM 1020 O O . VAL A 1 133 ? -11.594 7.992 17.541 1.00 86.12 133 VAL A O 1
ATOM 1023 N N . THR A 1 134 ? -11.436 7.370 15.387 1.00 84.62 134 THR A N 1
ATOM 1024 C CA . THR A 1 134 ? -12.536 8.209 14.916 1.00 84.62 134 THR A CA 1
ATOM 1025 C C . THR A 1 134 ? -13.849 7.842 15.604 1.00 84.62 134 THR A C 1
ATOM 1027 O O . THR A 1 134 ? -14.520 8.731 16.127 1.00 84.62 134 THR A O 1
ATOM 1030 N N . TYR A 1 135 ? -14.162 6.547 15.726 1.00 84.31 135 TYR A N 1
ATOM 1031 C CA . TYR A 1 135 ? -15.343 6.086 16.459 1.00 84.31 135 TYR A CA 1
ATOM 1032 C C . TYR A 1 135 ? -15.325 6.521 17.933 1.00 84.31 135 TYR A C 1
ATOM 1034 O O . TYR A 1 135 ? -16.302 7.061 18.444 1.00 84.31 135 TYR A O 1
ATOM 1042 N N . ARG A 1 136 ? -14.193 6.352 18.632 1.00 83.44 136 ARG A N 1
ATOM 1043 C CA . ARG A 1 136 ? -14.047 6.755 20.044 1.00 83.44 136 ARG A CA 1
ATOM 1044 C C . ARG A 1 136 ? -14.163 8.263 20.255 1.00 83.44 136 ARG A C 1
ATOM 1046 O O . ARG A 1 136 ? -14.574 8.687 21.332 1.00 83.44 136 ARG A O 1
ATOM 1053 N N . LEU A 1 137 ? -13.775 9.058 19.263 1.00 81.00 137 LEU A N 1
ATOM 1054 C CA . LEU A 1 137 ? -13.852 10.514 19.309 1.00 81.00 137 LEU A CA 1
ATOM 1055 C C . LEU A 1 137 ? -15.206 11.061 18.816 1.00 81.00 137 LEU A C 1
ATOM 1057 O O . LEU A 1 137 ? -15.370 12.277 18.812 1.00 81.00 137 LEU A O 1
ATOM 1061 N N . ASN A 1 138 ? -16.169 10.201 18.438 1.00 79.62 138 ASN A N 1
ATOM 1062 C CA . ASN A 1 138 ? -17.425 10.589 17.771 1.00 79.62 138 ASN A CA 1
ATOM 1063 C C . ASN A 1 138 ? -17.191 11.517 16.565 1.00 79.62 138 ASN A C 1
ATOM 1065 O O . ASN A 1 138 ? -17.967 12.437 16.310 1.00 79.62 138 ASN A O 1
ATOM 1069 N N . LEU A 1 139 ? -16.079 11.307 15.863 1.00 75.06 139 LEU A N 1
ATOM 1070 C CA . LEU A 1 139 ? -15.754 12.041 14.649 1.00 75.06 139 LEU A CA 1
ATOM 1071 C C . LEU A 1 139 ? -16.440 11.375 13.460 1.00 75.06 139 LEU A C 1
ATOM 1073 O O . LEU A 1 139 ? -16.648 10.162 13.469 1.00 75.06 139 LEU A O 1
ATOM 1077 N N . ASP A 1 140 ? -16.758 12.158 12.432 1.00 72.19 140 ASP A N 1
ATOM 1078 C CA . ASP A 1 140 ? -17.219 11.588 11.174 1.00 72.19 140 ASP A CA 1
ATOM 1079 C C . ASP A 1 140 ? -16.019 10.921 10.463 1.00 72.19 140 ASP A C 1
ATOM 1081 O O . ASP A 1 140 ? -15.006 11.586 10.195 1.00 72.19 140 ASP A O 1
ATOM 1085 N N . PRO A 1 141 ? -16.067 9.601 10.203 1.00 65.81 141 PRO A N 1
ATOM 1086 C CA . PRO A 1 141 ? -15.031 8.905 9.449 1.00 65.81 141 PRO A CA 1
ATOM 1087 C C . PRO A 1 141 ? -14.803 9.511 8.067 1.00 65.81 141 PRO A C 1
ATOM 1089 O O . PRO A 1 141 ? -13.667 9.509 7.585 1.00 65.81 141 PRO A O 1
ATOM 1092 N N . ASP A 1 142 ? -15.841 10.064 7.452 1.00 67.50 142 ASP A N 1
ATOM 1093 C CA . ASP A 1 142 ? -15.756 10.554 6.085 1.00 67.50 142 ASP A CA 1
ATOM 1094 C C . ASP A 1 142 ? -14.962 11.873 6.014 1.00 67.50 142 ASP A C 1
ATOM 1096 O O . ASP A 1 142 ? -14.192 12.082 5.075 1.00 67.50 142 ASP A O 1
ATOM 1100 N N . ASP A 1 143 ? -15.017 12.693 7.070 1.00 67.88 143 ASP A N 1
ATOM 1101 C CA . ASP A 1 143 ? -14.308 13.981 7.151 1.00 67.88 143 ASP A CA 1
ATOM 1102 C C . ASP A 1 143 ? -12.876 13.869 7.702 1.00 67.88 143 ASP A C 1
ATOM 1104 O O . ASP A 1 143 ? -12.018 14.727 7.451 1.00 67.88 143 ASP A O 1
ATOM 1108 N N . HIS A 1 144 ? -12.593 12.821 8.481 1.00 69.00 144 HIS A N 1
ATOM 1109 C CA . HIS A 1 144 ? -11.334 12.706 9.222 1.00 69.00 144 HIS A CA 1
ATOM 1110 C C . HIS A 1 144 ? -10.560 11.420 8.943 1.00 69.00 144 HIS A C 1
ATOM 1112 O O . HIS A 1 144 ? -9.339 11.472 8.783 1.00 69.00 144 HIS A O 1
ATOM 1118 N N . SER A 1 145 ? -11.226 10.270 8.847 1.00 70.62 145 SER A N 1
ATOM 1119 C CA . SER A 1 145 ? -10.543 8.991 8.642 1.00 70.62 145 SER A CA 1
ATOM 1120 C C . SER A 1 145 ? -10.040 8.826 7.219 1.00 70.62 145 SER A C 1
ATOM 1122 O O . SER A 1 145 ? -8.917 8.356 7.037 1.00 70.62 145 SER A O 1
ATOM 1124 N N . 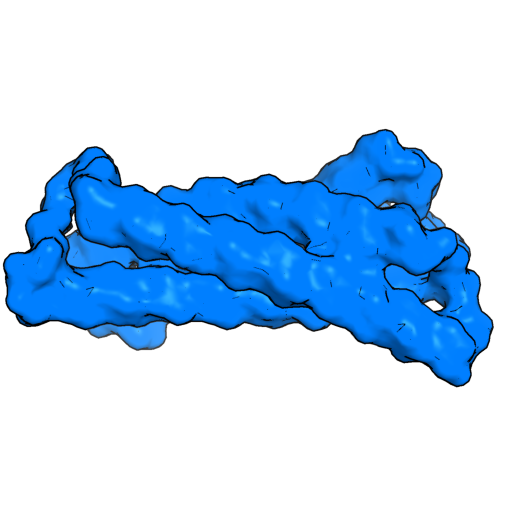ILE A 1 146 ? -10.837 9.211 6.219 1.00 72.75 146 ILE A N 1
ATOM 1125 C CA . ILE A 1 146 ? -10.484 9.020 4.806 1.00 72.75 146 ILE A CA 1
ATOM 1126 C C . ILE A 1 146 ? -9.239 9.839 4.422 1.00 72.75 146 ILE A C 1
ATOM 1128 O O . ILE A 1 146 ? -8.283 9.226 3.944 1.00 72.75 146 ILE A O 1
ATOM 1132 N N . PRO A 1 147 ? -9.141 11.157 4.705 1.00 75.88 147 PRO A N 1
ATOM 1133 C CA . PRO A 1 147 ? -7.957 11.934 4.326 1.00 75.88 147 PRO A CA 1
ATOM 1134 C C . PRO A 1 147 ? -6.681 11.488 5.050 1.00 75.88 147 PRO A C 1
ATOM 1136 O O . PRO A 1 147 ? -5.598 11.500 4.473 1.00 75.88 147 PRO A O 1
ATOM 1139 N N . ILE A 1 148 ? -6.791 11.082 6.321 1.00 77.50 148 ILE A N 1
ATOM 1140 C CA . ILE A 1 148 ? -5.642 10.601 7.102 1.00 77.50 148 ILE A CA 1
ATOM 1141 C C . ILE A 1 148 ? -5.169 9.243 6.581 1.00 77.50 148 ILE A C 1
ATOM 1143 O O . ILE A 1 148 ? -3.968 9.033 6.420 1.00 77.50 148 ILE 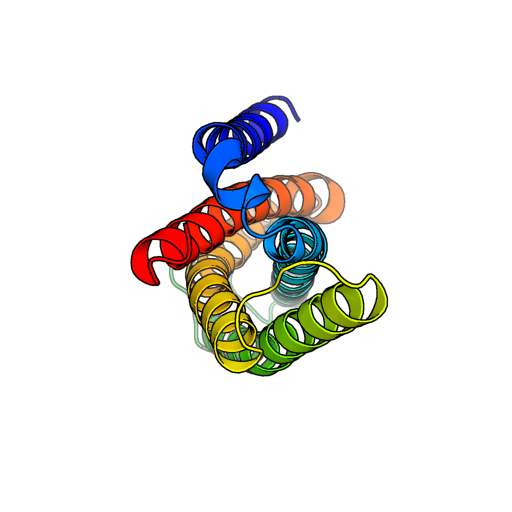A O 1
ATOM 1147 N N . THR A 1 149 ? -6.107 8.330 6.318 1.00 80.88 149 THR A N 1
ATOM 1148 C CA . THR A 1 149 ? -5.783 7.004 5.779 1.00 80.88 149 THR A CA 1
ATOM 1149 C C . THR A 1 149 ? -5.156 7.141 4.398 1.00 80.88 149 THR A C 1
ATOM 1151 O O . THR A 1 149 ? -4.139 6.504 4.153 1.00 80.88 149 THR A O 1
ATOM 1154 N N . SER A 1 150 ? -5.707 8.007 3.541 1.00 83.94 150 SER A N 1
ATOM 1155 C CA . SER A 1 150 ? -5.227 8.192 2.172 1.00 83.94 150 SER A CA 1
ATOM 1156 C C . SER A 1 150 ? -3.780 8.683 2.134 1.00 83.94 150 SER A C 1
ATOM 1158 O O . SER A 1 150 ? -2.915 7.983 1.625 1.00 83.94 150 SER A O 1
ATOM 1160 N N . SER A 1 151 ? -3.465 9.805 2.791 1.00 84.00 151 SER A N 1
ATOM 1161 C CA . SER A 1 151 ? -2.087 10.327 2.804 1.00 84.00 151 SER A CA 1
ATOM 1162 C C . SER A 1 151 ? -1.082 9.360 3.438 1.00 84.00 151 SER A C 1
ATOM 1164 O O . SER A 1 151 ? 0.081 9.289 3.038 1.00 84.00 151 SER A O 1
ATOM 1166 N N . ALA A 1 152 ? -1.503 8.584 4.443 1.00 85.38 152 ALA A N 1
ATOM 1167 C CA . ALA A 1 152 ? -0.638 7.562 5.019 1.00 85.38 152 ALA A CA 1
ATOM 1168 C C . ALA A 1 152 ? -0.369 6.423 4.020 1.00 85.38 152 ALA A C 1
ATOM 1170 O O . ALA A 1 152 ? 0.775 5.985 3.883 1.00 85.38 152 ALA A O 1
ATOM 1171 N N . VAL A 1 153 ? -1.404 5.967 3.307 1.00 88.44 153 VAL A N 1
ATOM 1172 C CA . VAL A 1 153 ? -1.295 4.944 2.260 1.00 88.44 153 VAL A CA 1
ATOM 1173 C C . VAL A 1 153 ? -0.475 5.447 1.073 1.00 88.44 153 VAL A C 1
ATOM 1175 O O . VAL A 1 153 ? 0.351 4.685 0.589 1.00 88.44 153 VAL A O 1
ATOM 1178 N N . ASP A 1 154 ? -0.594 6.711 0.669 1.00 88.44 154 ASP A N 1
ATOM 1179 C CA . ASP A 1 154 ? 0.228 7.318 -0.388 1.00 88.44 154 ASP A CA 1
ATOM 1180 C C . ASP A 1 154 ? 1.714 7.336 -0.028 1.00 88.44 154 ASP A C 1
ATOM 1182 O O . ASP A 1 154 ? 2.582 6.927 -0.811 1.00 88.44 154 ASP A O 1
ATOM 1186 N N . MET A 1 155 ? 2.026 7.739 1.204 1.00 85.19 155 MET A N 1
ATOM 1187 C CA . MET A 1 155 ? 3.397 7.727 1.695 1.00 85.19 155 MET A CA 1
ATOM 1188 C C . MET A 1 155 ? 3.955 6.300 1.742 1.00 85.19 155 MET A C 1
ATOM 1190 O O . MET A 1 155 ? 5.023 6.029 1.200 1.00 85.19 155 MET A O 1
ATOM 1194 N N . ILE A 1 156 ? 3.231 5.355 2.340 1.00 88.88 156 ILE A N 1
ATOM 1195 C CA . ILE A 1 156 ? 3.692 3.964 2.450 1.00 88.88 156 ILE A CA 1
ATOM 1196 C C . ILE A 1 156 ? 3.751 3.283 1.080 1.00 88.88 156 ILE A C 1
ATOM 1198 O O . ILE A 1 156 ? 4.675 2.517 0.813 1.00 88.88 156 ILE A O 1
ATOM 1202 N N . GLY A 1 157 ? 2.776 3.554 0.219 1.00 90.69 157 GLY A N 1
ATOM 1203 C CA . GLY A 1 157 ? 2.676 3.052 -1.144 1.00 90.69 157 GLY A CA 1
ATOM 1204 C C . GLY A 1 157 ? 3.867 3.476 -1.981 1.00 90.69 157 GLY A C 1
ATOM 1205 O O . GLY A 1 157 ? 4.535 2.627 -2.566 1.00 90.69 157 GLY A O 1
ATOM 1206 N N . SER A 1 158 ? 4.196 4.767 -1.968 1.00 88.19 158 SER A N 1
ATOM 1207 C CA . SER A 1 158 ? 5.356 5.283 -2.697 1.00 88.19 158 SER A CA 1
ATOM 1208 C C . SER A 1 158 ? 6.672 4.696 -2.169 1.00 88.19 158 SER A C 1
ATOM 1210 O O . SER A 1 158 ? 7.490 4.233 -2.965 1.00 88.19 158 SER A O 1
ATOM 1212 N N . PHE A 1 159 ? 6.852 4.597 -0.844 1.00 87.62 159 PHE A N 1
ATOM 1213 C CA . PHE A 1 159 ? 8.020 3.938 -0.250 1.00 87.62 159 PHE A CA 1
ATOM 1214 C C . PHE A 1 159 ? 8.125 2.455 -0.624 1.00 87.62 159 PHE A C 1
ATOM 1216 O O . PHE A 1 159 ? 9.212 1.992 -0.969 1.00 87.62 159 PHE A O 1
ATOM 1223 N N . ALA A 1 160 ? 7.023 1.705 -0.568 1.00 90.31 160 ALA A N 1
ATOM 1224 C CA . ALA A 1 160 ? 7.002 0.286 -0.911 1.00 90.31 160 ALA A CA 1
ATOM 1225 C C . ALA A 1 160 ? 7.305 0.060 -2.397 1.00 90.31 160 ALA A C 1
ATOM 1227 O O . ALA A 1 160 ? 8.094 -0.823 -2.739 1.00 90.31 160 ALA A O 1
ATOM 1228 N N . LEU A 1 161 ? 6.731 0.885 -3.274 1.00 90.31 161 LEU A N 1
ATOM 1229 C CA . LEU A 1 161 ? 6.951 0.821 -4.714 1.00 90.31 161 LEU A CA 1
ATOM 1230 C C . LEU A 1 161 ? 8.417 1.099 -5.065 1.00 90.31 161 LEU A C 1
ATOM 1232 O O . LEU A 1 161 ? 9.060 0.281 -5.721 1.00 90.31 161 LEU A O 1
ATOM 1236 N N . ILE A 1 162 ? 8.976 2.202 -4.562 1.00 86.88 162 ILE A N 1
ATOM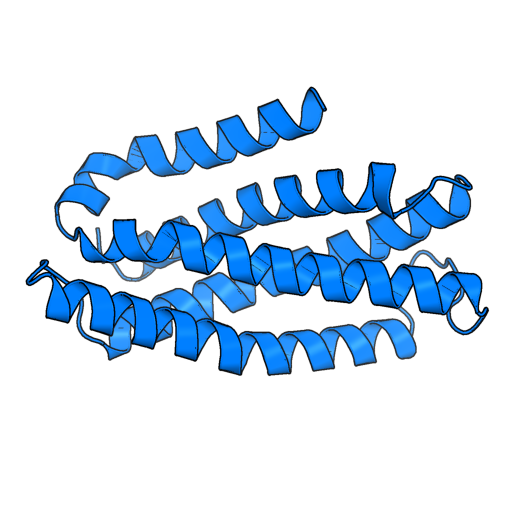 1237 C CA . ILE A 1 162 ? 10.379 2.572 -4.802 1.00 86.88 162 ILE A CA 1
ATOM 1238 C C . ILE A 1 162 ? 11.329 1.555 -4.175 1.00 86.88 162 ILE A C 1
ATOM 1240 O O . ILE A 1 162 ? 12.299 1.143 -4.810 1.00 86.88 162 ILE A O 1
ATOM 1244 N N . GLY A 1 163 ? 11.049 1.113 -2.948 1.00 85.94 163 GLY A N 1
ATOM 1245 C CA . GLY A 1 163 ? 11.827 0.071 -2.284 1.00 85.94 163 GLY A CA 1
ATOM 1246 C C . GLY A 1 163 ? 11.876 -1.213 -3.112 1.00 85.94 163 GLY A C 1
ATOM 1247 O O . GLY A 1 163 ? 12.946 -1.792 -3.284 1.00 85.94 163 GLY A O 1
ATOM 1248 N N . THR A 1 164 ? 10.746 -1.614 -3.698 1.00 88.81 164 THR A N 1
ATOM 1249 C CA . THR A 1 164 ? 10.662 -2.807 -4.553 1.00 88.81 164 THR A CA 1
ATOM 1250 C C . THR A 1 164 ? 11.423 -2.624 -5.866 1.00 88.81 164 THR A C 1
ATOM 1252 O O . THR A 1 164 ? 12.176 -3.518 -6.248 1.00 88.81 164 THR A O 1
ATOM 1255 N N . ILE A 1 165 ? 11.316 -1.456 -6.515 1.00 87.62 165 ILE A N 1
ATOM 1256 C CA . ILE A 1 165 ? 12.102 -1.113 -7.717 1.00 87.62 165 ILE A CA 1
ATOM 1257 C C . ILE A 1 165 ? 13.604 -1.277 -7.445 1.00 87.62 165 ILE A C 1
ATOM 1259 O O . ILE A 1 165 ? 14.311 -1.909 -8.233 1.00 87.62 165 ILE A O 1
ATOM 1263 N N . LEU A 1 166 ? 14.082 -0.765 -6.305 1.00 83.25 166 LEU A N 1
ATOM 1264 C CA . LEU A 1 166 ? 15.490 -0.860 -5.908 1.00 83.25 166 LEU A CA 1
ATOM 1265 C C . LEU A 1 166 ? 15.921 -2.303 -5.628 1.00 83.25 166 LEU A C 1
ATOM 1267 O O . LEU A 1 166 ? 16.993 -2.714 -6.063 1.00 83.25 166 LEU A O 1
ATOM 1271 N N . ILE A 1 167 ? 15.093 -3.078 -4.922 1.00 83.88 167 ILE A N 1
ATOM 1272 C CA . ILE A 1 167 ? 15.383 -4.486 -4.607 1.00 83.88 167 ILE A CA 1
ATOM 1273 C C . ILE A 1 167 ? 15.469 -5.329 -5.884 1.00 83.88 167 ILE A C 1
ATOM 1275 O O . ILE A 1 167 ? 16.324 -6.207 -5.982 1.00 83.88 167 ILE A O 1
ATOM 1279 N N . MET A 1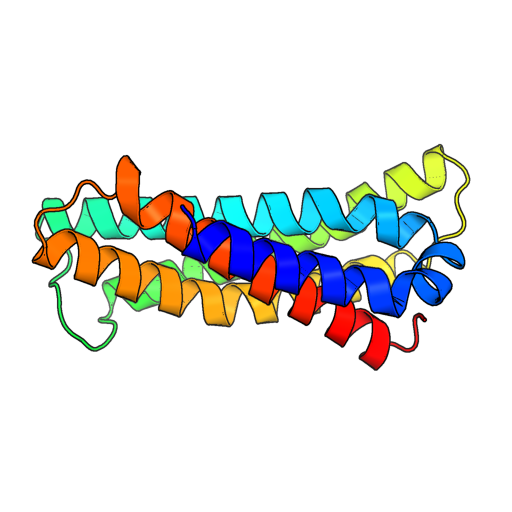 168 ? 14.609 -5.059 -6.866 1.00 83.38 168 MET A N 1
ATOM 1280 C CA . MET A 1 168 ? 14.605 -5.769 -8.147 1.00 83.38 168 MET A CA 1
ATOM 1281 C C . MET A 1 168 ? 15.715 -5.306 -9.102 1.00 83.38 168 MET A C 1
ATOM 1283 O O . MET A 1 168 ? 15.899 -5.918 -10.151 1.00 83.38 168 MET A O 1
ATOM 1287 N N . GLY A 1 169 ? 16.462 -4.249 -8.760 1.00 77.44 169 GLY A N 1
ATOM 1288 C CA . GLY A 1 169 ? 17.501 -3.688 -9.627 1.00 77.44 169 GLY A CA 1
ATOM 1289 C C . GLY A 1 169 ? 16.941 -3.067 -10.909 1.00 77.44 169 GLY A C 1
ATOM 1290 O O . GLY A 1 169 ? 17.639 -3.006 -11.916 1.00 77.44 169 GLY A O 1
ATOM 1291 N N . LEU A 1 170 ? 15.679 -2.628 -10.883 1.00 70.06 170 LEU A N 1
ATOM 1292 C CA . LEU A 1 170 ? 14.980 -2.026 -12.023 1.00 70.06 170 LEU A CA 1
ATOM 1293 C C . LEU A 1 170 ? 15.278 -0.526 -12.154 1.00 70.06 170 LEU A C 1
ATOM 1295 O O . LEU A 1 170 ? 14.440 0.230 -12.642 1.00 70.06 170 LEU A O 1
ATOM 1299 N N . GLY A 1 171 ? 16.452 -0.087 -11.693 1.00 57.97 171 GLY A N 1
ATOM 1300 C CA . GLY A 1 171 ? 16.745 1.320 -11.527 1.00 57.97 171 GLY A CA 1
ATOM 1301 C C . GLY A 1 171 ? 18.200 1.721 -11.457 1.00 57.97 171 GLY A C 1
ATOM 1302 O O . GLY A 1 171 ? 19.070 0.840 -11.296 1.00 57.97 171 GLY A O 1
#

pLDDT: mean 85.72, std 10.65, range [57.28, 96.88]

Nearest PDB structures (foldseek):
  4u9l-assembly1_A  TM=6.847E-01  e=4.556E-04  Thermus thermophilus HB8
  7uwb-assembly1_j  TM=3.260E-01  e=2.211E-01  Citrus x limon

Secondary structure (DSSP, 8-state):
-HHHHHHHHHHHHHHHTTHHHHHH-HHHHHHHHHHHHHHHHHHHHHHHHHHHHHHTTSS---SS--HHHHHHHHHHHHHHHHHHHHHHHHHHHHHHHTT-----HHHHHHHHHHHHHHHHHHHHHHHHHHHHHHHHTT--HHHHHHHHHHHHHHHHHHHHHHHHHHHTT--

Radius of gyration: 16.99 Å; Cα contacts (8 Å, |Δi|>4): 214; chains: 1; bounding box: 41×33×49 Å